Protein AF-A0A8I3AMR6-F1 (afdb_monomer_lite)

Sequence (155 aa):
MRPYPCSAGYAYTILVYTIIALLASTPATLSSPIETPPTVAGQHRRGLAYNAAELVRYFFTGGNTCASCGWAYNWDSRDNGLVEDGLEFVPMLWGPTEDHTRRWRANAEDMITKGSAHILSFNECDIASQCNTSIYGTDEYVRLVQSSACGPRLE

Secondary structure (DSSP, 8-state):
-PPP-------------------------------PPP--TT---EEEE-SSGGGGGGGTSTT---TTEEEEE-SSSS-SS---TT-EE--B---SSHHHHHHHHHHHHHHHHTT----B--S-TTSTTTT---TTTHHHHIIIIIHHHSPP---

Structure (mmCIF, N/CA/C/O backbone):
data_AF-A0A8I3AMR6-F1
#
_entry.id   AF-A0A8I3AMR6-F1
#
loop_
_atom_site.group_PDB
_atom_site.id
_atom_site.type_symbol
_atom_site.label_atom_id
_atom_site.label_alt_id
_atom_site.label_comp_id
_atom_site.label_asym_id
_atom_site.label_entity_id
_atom_site.label_seq_id
_atom_site.pdbx_PDB_ins_code
_atom_site.Cartn_x
_atom_site.Cartn_y
_atom_site.Cartn_z
_atom_site.occupancy
_atom_site.B_iso_or_equiv
_atom_site.auth_seq_id
_atom_site.auth_comp_id
_atom_site.auth_asym_id
_atom_site.auth_atom_id
_atom_site.pdbx_PDB_model_num
ATOM 1 N N . MET A 1 1 ? -20.909 -0.356 -4.009 1.00 36.12 1 MET A N 1
ATOM 2 C CA . MET A 1 1 ? -20.176 0.673 -4.778 1.00 36.12 1 MET A CA 1
ATOM 3 C C . MET A 1 1 ? -20.315 0.353 -6.251 1.00 36.12 1 MET A C 1
ATOM 5 O O . MET A 1 1 ? -20.114 -0.796 -6.617 1.00 36.12 1 MET A O 1
ATOM 9 N N . ARG A 1 2 ? -20.736 1.315 -7.079 1.00 31.34 2 ARG A N 1
ATOM 10 C CA . ARG A 1 2 ? -20.713 1.129 -8.534 1.00 31.34 2 ARG A CA 1
ATOM 11 C C . ARG A 1 2 ? -19.262 1.324 -8.986 1.00 31.34 2 ARG A C 1
ATOM 13 O O . ARG A 1 2 ? -18.693 2.342 -8.598 1.00 31.34 2 ARG A O 1
ATOM 20 N N . PRO A 1 3 ? -18.653 0.383 -9.723 1.00 40.12 3 PRO A N 1
ATOM 21 C CA . PRO A 1 3 ? -17.308 0.583 -10.245 1.00 40.12 3 PRO A CA 1
ATOM 22 C C . PRO A 1 3 ? -17.307 1.826 -11.138 1.00 40.12 3 PRO A C 1
ATOM 24 O O . PRO A 1 3 ? -18.205 1.999 -11.965 1.00 40.12 3 PRO A O 1
ATOM 27 N N . TYR A 1 4 ? -16.332 2.710 -10.936 1.00 37.56 4 TYR A N 1
ATOM 28 C CA . TYR A 1 4 ? -16.094 3.815 -11.855 1.00 37.56 4 TYR A CA 1
ATOM 29 C C . TYR A 1 4 ? -15.687 3.211 -13.204 1.00 37.56 4 TYR A C 1
ATOM 31 O O . TYR A 1 4 ? -14.702 2.470 -13.249 1.00 37.56 4 TYR A O 1
ATOM 39 N N . PRO A 1 5 ? -16.429 3.456 -14.298 1.00 41.53 5 PRO A N 1
ATOM 40 C CA . PRO A 1 5 ? -16.014 2.964 -15.597 1.00 41.53 5 PRO A CA 1
ATOM 41 C C . PRO A 1 5 ? -14.731 3.694 -15.992 1.00 41.53 5 PRO A C 1
ATOM 43 O O . PRO A 1 5 ? -14.726 4.908 -16.197 1.00 41.53 5 PRO A O 1
ATOM 46 N N . CYS A 1 6 ? -13.633 2.946 -16.089 1.00 50.97 6 CYS A N 1
ATOM 47 C CA . CYS A 1 6 ? -12.435 3.411 -16.768 1.00 50.97 6 CYS A CA 1
ATOM 48 C C . CYS A 1 6 ? -12.845 3.729 -18.213 1.00 50.97 6 CYS A C 1
ATOM 50 O O . CYS A 1 6 ? -13.345 2.853 -18.919 1.00 50.97 6 CYS A O 1
ATOM 52 N N . SER A 1 7 ? -12.727 5.000 -18.608 1.00 45.38 7 SER A N 1
ATOM 53 C CA . SER A 1 7 ? -13.156 5.491 -19.918 1.00 45.38 7 SER A CA 1
ATOM 54 C C . SER A 1 7 ? -12.501 4.644 -21.011 1.00 45.38 7 SER A C 1
ATOM 56 O O . SER A 1 7 ? -11.283 4.687 -21.193 1.00 45.38 7 SER A O 1
ATOM 58 N N . ALA A 1 8 ? -13.300 3.835 -21.711 1.00 46.12 8 ALA A N 1
ATOM 59 C CA . ALA A 1 8 ? -12.889 3.279 -22.988 1.00 46.12 8 ALA A CA 1
ATOM 60 C C . ALA A 1 8 ? -12.553 4.471 -23.889 1.00 46.12 8 ALA A C 1
ATOM 62 O O . ALA A 1 8 ? -13.314 5.439 -23.926 1.00 46.12 8 ALA A O 1
ATOM 63 N N . GLY A 1 9 ? -11.393 4.433 -24.551 1.00 37.84 9 GLY A N 1
ATOM 64 C CA . GLY A 1 9 ? -10.948 5.508 -25.433 1.00 37.84 9 GLY A CA 1
ATOM 65 C C . GLY A 1 9 ? -12.104 6.010 -26.297 1.00 37.84 9 GLY A C 1
ATOM 66 O O . GLY A 1 9 ? -12.795 5.219 -26.937 1.00 37.84 9 GLY A O 1
ATOM 67 N N . TYR A 1 10 ? -12.348 7.319 -26.253 1.00 38.59 10 TYR A N 1
ATOM 68 C CA . TYR A 1 10 ? -13.401 7.977 -27.016 1.00 38.59 10 TYR A CA 1
ATOM 69 C C . TYR A 1 10 ? -13.209 7.690 -28.514 1.00 38.59 10 TYR A C 1
ATOM 71 O O . TYR A 1 10 ? -12.426 8.356 -29.191 1.00 38.59 10 TYR A O 1
ATOM 79 N N . ALA A 1 11 ? -13.946 6.723 -29.054 1.00 39.53 11 ALA A N 1
ATOM 80 C CA . ALA A 1 11 ? -14.184 6.630 -30.485 1.00 39.53 11 ALA A CA 1
ATOM 81 C C . ALA A 1 11 ? -15.241 7.689 -30.839 1.00 39.53 11 ALA A C 1
ATOM 83 O O . ALA A 1 11 ? -16.446 7.448 -30.763 1.00 39.53 11 ALA A O 1
ATOM 84 N N . TYR A 1 12 ? -14.785 8.905 -31.155 1.00 38.56 12 TYR A N 1
ATOM 85 C CA . TYR A 1 12 ? -15.636 10.000 -31.621 1.00 38.56 12 TYR A CA 1
ATOM 86 C C . TYR A 1 12 ? -16.284 9.623 -32.958 1.00 38.56 12 TYR A C 1
ATOM 88 O O . TYR A 1 12 ? -15.704 9.818 -34.022 1.00 38.56 12 TYR A O 1
ATOM 96 N N . THR A 1 13 ? -17.510 9.106 -32.911 1.00 37.88 13 THR A N 1
ATOM 97 C CA . THR A 1 13 ? -18.373 9.013 -34.094 1.00 37.88 13 THR A CA 1
ATOM 98 C C . THR A 1 13 ? -19.323 10.206 -34.032 1.00 37.88 13 THR A C 1
ATOM 100 O O . THR A 1 13 ? -20.287 10.209 -33.270 1.00 37.88 13 THR A O 1
ATOM 103 N N . ILE A 1 14 ? -18.986 11.282 -34.747 1.00 38.91 14 ILE A N 1
ATOM 104 C CA . ILE A 1 14 ? -19.743 12.539 -34.741 1.00 38.91 14 ILE A CA 1
ATOM 105 C C . ILE A 1 14 ? -21.012 12.355 -35.587 1.00 38.91 14 ILE A C 1
ATOM 107 O O . ILE A 1 14 ? -20.967 12.424 -36.812 1.00 38.91 14 ILE A O 1
ATOM 111 N N . LEU A 1 15 ? -22.158 12.145 -34.936 1.00 41.06 15 LEU A N 1
ATOM 112 C CA . LEU A 1 15 ? -23.473 12.358 -35.544 1.00 41.06 15 LEU A CA 1
ATOM 113 C C . LEU A 1 15 ? -23.830 13.842 -35.394 1.00 41.06 15 LEU A C 1
ATOM 115 O O . LEU A 1 15 ? -24.176 14.311 -34.311 1.00 41.06 15 LEU A O 1
ATOM 119 N N . VAL A 1 16 ? -23.692 14.594 -36.487 1.00 38.28 16 VAL A N 1
ATOM 120 C CA . VAL A 1 16 ? -24.009 16.025 -36.547 1.00 38.28 16 VAL A CA 1
ATOM 121 C C . VAL A 1 16 ? -25.531 16.193 -36.614 1.00 38.28 16 VAL A C 1
ATOM 123 O O . VAL A 1 16 ? -26.127 16.014 -37.671 1.00 38.28 16 VAL A O 1
ATOM 126 N N . TYR A 1 17 ? -26.169 16.555 -35.500 1.00 41.12 17 TYR A N 1
ATOM 127 C CA . TYR A 1 17 ? -27.525 17.111 -35.509 1.00 41.12 17 TYR A CA 1
ATOM 128 C C . TYR A 1 17 ? -27.437 18.632 -35.380 1.00 41.12 17 TYR A C 1
ATOM 130 O O . TYR A 1 17 ? -27.033 19.165 -34.348 1.00 41.12 17 TYR A O 1
ATOM 138 N N . THR A 1 18 ? -27.805 19.346 -36.442 1.00 44.38 18 THR A N 1
ATOM 139 C CA . THR A 1 18 ? -27.924 20.808 -36.441 1.00 44.38 18 THR A CA 1
ATOM 140 C C . THR A 1 18 ? -29.197 21.227 -35.708 1.00 44.38 18 THR A C 1
ATOM 142 O O . THR A 1 18 ? -30.292 21.100 -36.253 1.00 44.38 18 THR A O 1
ATOM 145 N N . ILE A 1 19 ? -29.059 21.753 -34.490 1.00 49.19 19 ILE A N 1
ATOM 146 C CA . ILE A 1 19 ? -30.123 22.487 -33.793 1.00 49.19 19 ILE A CA 1
ATOM 147 C C . ILE A 1 19 ? -29.779 23.976 -33.874 1.00 49.19 19 ILE A C 1
ATOM 149 O O . ILE A 1 19 ? -28.801 24.431 -33.286 1.00 49.19 19 ILE A O 1
ATOM 153 N N . ILE A 1 20 ? -30.578 24.736 -34.624 1.00 51.72 20 ILE A N 1
ATOM 154 C CA . ILE A 1 20 ? -30.527 26.201 -34.625 1.00 51.72 20 ILE A CA 1
ATOM 155 C C . ILE A 1 20 ? -31.279 26.669 -33.376 1.00 51.72 20 ILE A C 1
ATOM 157 O O . ILE A 1 20 ? -32.503 26.576 -33.323 1.00 51.72 20 ILE A O 1
ATOM 161 N N . ALA A 1 21 ? -30.557 27.158 -32.367 1.00 53.09 21 ALA A N 1
ATOM 162 C CA . ALA A 1 21 ? -31.150 27.813 -31.205 1.00 53.09 21 ALA A CA 1
ATOM 163 C C . ALA A 1 21 ? -30.962 29.335 -31.318 1.00 53.09 21 ALA A C 1
ATOM 165 O O . ALA A 1 21 ? -29.837 29.832 -31.358 1.00 53.09 21 ALA A O 1
ATOM 166 N N . LEU A 1 22 ? -32.078 30.069 -31.388 1.00 45.59 22 LEU A N 1
ATOM 167 C CA . LEU A 1 22 ? -32.123 31.530 -31.289 1.00 45.59 22 LEU A CA 1
ATOM 168 C C . LEU A 1 22 ? -31.612 31.964 -29.903 1.00 45.59 22 LEU A C 1
ATOM 170 O O . LEU A 1 22 ? -32.165 31.561 -28.881 1.00 45.59 22 LEU A O 1
ATOM 174 N N . LEU A 1 23 ? -30.580 32.807 -29.866 1.00 46.47 23 LEU A N 1
ATOM 175 C CA . LEU A 1 23 ? -30.047 33.391 -28.635 1.00 46.47 23 LEU A CA 1
ATOM 176 C C . LEU A 1 23 ? -30.927 34.566 -28.181 1.00 46.47 23 LEU A C 1
ATOM 178 O O . LEU A 1 23 ? -30.861 35.652 -28.750 1.00 46.47 23 LEU A O 1
ATOM 182 N N . ALA A 1 24 ? -31.709 34.363 -27.121 1.00 55.16 24 ALA A N 1
ATOM 183 C CA . ALA A 1 24 ? -32.181 35.446 -26.263 1.00 55.16 24 ALA A CA 1
ATOM 184 C C . ALA A 1 24 ? -31.299 35.461 -25.005 1.00 55.16 24 ALA A C 1
ATOM 186 O O . ALA A 1 24 ? -31.358 34.550 -24.182 1.00 55.16 24 ALA A O 1
ATOM 187 N N . SER A 1 25 ? -30.426 36.463 -24.879 1.00 54.03 25 SER A N 1
ATOM 188 C CA . SER A 1 25 ? -29.506 36.595 -23.747 1.00 54.03 25 SER A CA 1
ATOM 189 C C . SER A 1 25 ? -30.193 37.290 -22.570 1.00 54.03 25 SER A C 1
ATOM 191 O O . SER A 1 25 ? -30.275 38.517 -22.527 1.00 54.03 25 SER A O 1
ATOM 193 N N . THR A 1 26 ? -30.661 36.516 -21.594 1.00 55.75 26 THR A N 1
ATOM 194 C CA . THR A 1 26 ? -30.982 37.025 -20.253 1.00 55.75 26 THR A CA 1
ATOM 195 C C . THR A 1 26 ? -29.802 36.750 -19.317 1.00 55.75 26 THR A C 1
ATOM 197 O O . THR A 1 26 ? -29.329 35.611 -19.291 1.00 55.75 26 THR A O 1
ATOM 200 N N . PRO A 1 27 ? -29.311 37.728 -18.534 1.00 48.03 27 PRO A N 1
ATOM 201 C CA . PRO A 1 27 ? -28.245 37.478 -17.571 1.00 48.03 27 PRO A CA 1
ATOM 202 C C . PRO A 1 27 ? -28.775 36.585 -16.441 1.00 48.03 27 PRO A C 1
ATOM 204 O O . PRO A 1 27 ? -29.573 37.017 -15.613 1.00 48.03 27 PRO A O 1
ATOM 207 N N . ALA A 1 28 ? -28.344 35.325 -16.414 1.00 58.03 28 ALA A N 1
ATOM 208 C CA . ALA A 1 28 ? -28.569 34.439 -15.282 1.00 58.03 28 ALA A CA 1
ATOM 209 C C . ALA A 1 28 ? -27.557 34.789 -14.183 1.00 58.03 28 ALA A C 1
ATOM 211 O O . ALA A 1 28 ? -26.353 34.590 -14.342 1.00 58.03 28 ALA A O 1
ATOM 212 N N . THR A 1 29 ? -28.029 35.322 -13.059 1.00 49.22 29 THR A N 1
ATOM 213 C CA . THR A 1 29 ? -27.216 35.438 -11.846 1.00 49.22 29 THR A CA 1
ATOM 214 C C . THR A 1 29 ? -27.005 34.042 -11.268 1.00 49.22 29 THR A C 1
ATOM 216 O O . THR A 1 29 ? -27.901 33.483 -10.636 1.00 49.22 29 THR A O 1
ATOM 219 N N . LEU A 1 30 ? -25.824 33.469 -11.506 1.00 53.44 30 LEU A N 1
ATOM 220 C CA . LEU A 1 30 ? -25.357 32.234 -10.877 1.00 53.44 30 LEU A CA 1
ATOM 221 C C . LEU A 1 30 ? -25.108 32.490 -9.385 1.00 53.44 30 LEU A C 1
ATOM 223 O O . LEU A 1 30 ? -24.000 32.823 -8.973 1.00 53.44 30 LEU A O 1
ATOM 227 N N . SER A 1 31 ? -26.145 32.352 -8.562 1.00 53.28 31 SER A N 1
ATOM 228 C CA . SER A 1 31 ? -25.954 32.100 -7.136 1.00 53.28 31 SER A CA 1
ATOM 229 C C . SER A 1 31 ? -25.826 30.592 -6.965 1.00 53.28 31 SER A C 1
ATOM 231 O O . SER A 1 31 ? -26.822 29.878 -6.867 1.00 53.28 31 SER A O 1
ATOM 233 N N . SER A 1 32 ? -24.591 30.091 -7.008 1.00 56.84 32 SER A N 1
ATOM 234 C CA . SER A 1 32 ? -24.316 28.734 -6.542 1.00 56.84 32 SER A CA 1
ATOM 235 C C . SER A 1 32 ? -24.593 28.691 -5.038 1.00 56.84 32 SER A C 1
ATOM 237 O O . SER A 1 32 ? -24.032 29.520 -4.312 1.00 56.84 32 SER A O 1
ATOM 239 N N . PRO A 1 33 ? -25.424 27.763 -4.534 1.00 57.28 33 PRO A N 1
ATOM 240 C CA . PRO A 1 33 ? -25.465 27.520 -3.104 1.00 57.28 33 PRO A CA 1
ATOM 241 C C . PRO A 1 33 ? -24.063 27.080 -2.672 1.00 57.28 33 PRO A C 1
ATOM 243 O O . PRO A 1 33 ? -23.460 26.202 -3.291 1.00 57.28 33 PRO A O 1
ATOM 246 N N . ILE A 1 34 ? -23.524 27.716 -1.632 1.00 52.16 34 ILE A N 1
ATOM 247 C CA . ILE A 1 34 ? -22.348 27.203 -0.931 1.00 52.16 34 ILE A CA 1
ATOM 248 C C . ILE A 1 34 ? -22.819 25.920 -0.252 1.00 52.16 34 ILE A C 1
ATOM 250 O O . ILE A 1 34 ? -23.397 25.948 0.835 1.00 52.16 34 ILE A O 1
ATOM 254 N N . GLU A 1 35 ? -22.645 24.795 -0.938 1.00 57.41 35 GLU A N 1
ATOM 255 C CA . GLU A 1 35 ? -22.797 23.491 -0.323 1.00 57.41 35 GLU A CA 1
ATOM 256 C C . GLU A 1 35 ? -21.707 23.406 0.741 1.00 57.41 35 GLU A C 1
ATOM 258 O O . GLU A 1 35 ? -20.509 23.452 0.455 1.00 57.41 35 GLU A O 1
ATOM 263 N N . THR A 1 36 ? -22.132 23.404 2.001 1.00 45.91 36 THR A N 1
ATOM 264 C CA . THR A 1 36 ? -21.215 23.143 3.104 1.00 45.91 36 THR A CA 1
ATOM 265 C C . THR A 1 36 ? -20.670 21.742 2.842 1.00 45.91 36 THR A C 1
ATOM 267 O O . THR A 1 36 ? -21.491 20.825 2.743 1.00 45.91 36 THR A O 1
ATOM 270 N N . PRO A 1 37 ? -19.348 21.549 2.652 1.00 54.09 37 PRO A N 1
ATOM 271 C CA . PRO A 1 37 ? -18.820 20.219 2.403 1.00 54.09 37 PRO A CA 1
ATOM 272 C C . PRO A 1 37 ? -19.326 19.313 3.524 1.00 54.09 37 PRO A C 1
ATOM 274 O O . PRO A 1 37 ? -19.287 19.739 4.684 1.00 54.09 37 PRO A O 1
ATOM 277 N N . PRO A 1 38 ? -19.845 18.111 3.213 1.00 48.09 38 PRO A N 1
ATOM 278 C CA . PRO A 1 38 ? -20.302 17.211 4.251 1.00 48.09 38 PRO A CA 1
ATOM 279 C C . PRO A 1 38 ? -19.153 17.050 5.238 1.00 48.09 38 PRO A C 1
ATOM 2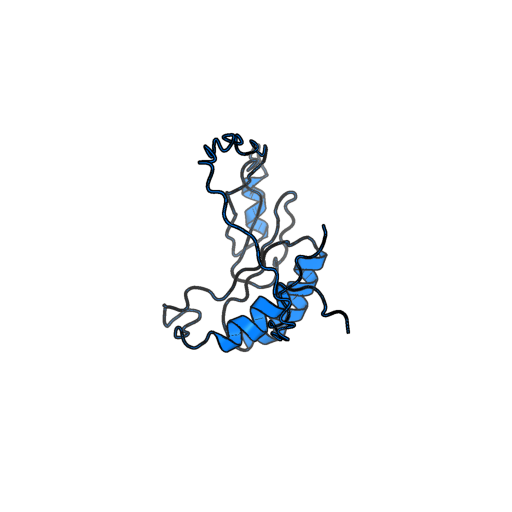81 O O . PRO A 1 38 ? -18.044 16.663 4.861 1.00 48.09 38 PRO A O 1
ATOM 284 N N . THR A 1 39 ? -19.397 17.396 6.499 1.00 43.03 39 THR A N 1
ATOM 285 C CA . THR A 1 39 ? -18.476 17.086 7.583 1.00 43.03 39 THR A CA 1
ATOM 286 C C . THR A 1 39 ? -18.481 15.568 7.710 1.00 43.03 39 THR A C 1
ATOM 288 O O . THR A 1 39 ? -19.288 14.994 8.436 1.00 43.03 39 THR A O 1
ATOM 291 N N . VAL A 1 40 ? -17.640 14.895 6.923 1.00 51.09 40 VAL A N 1
ATOM 292 C CA . VAL A 1 40 ? -17.438 13.452 7.019 1.00 51.09 40 VAL A CA 1
ATOM 293 C C . VAL A 1 40 ? -16.760 13.215 8.361 1.00 51.09 40 VAL A C 1
ATOM 295 O O . VAL A 1 40 ? -15.550 13.394 8.505 1.00 51.09 40 VAL A O 1
ATOM 298 N N . ALA A 1 41 ? -17.551 12.858 9.369 1.00 44.22 41 ALA A N 1
ATOM 299 C CA . ALA A 1 41 ? -17.027 12.219 10.561 1.00 44.22 41 ALA A CA 1
ATOM 300 C C . ALA A 1 41 ? -16.183 11.010 10.109 1.00 44.22 41 ALA A C 1
ATOM 302 O O . ALA A 1 41 ? -16.683 10.162 9.374 1.00 44.22 41 ALA A O 1
ATOM 303 N N . GLY A 1 42 ? -14.902 10.957 10.495 1.00 53.31 42 GLY A N 1
ATOM 304 C CA . GLY A 1 42 ? -14.041 9.790 10.240 1.00 53.31 42 GLY A CA 1
ATOM 305 C C . GLY A 1 42 ? -13.068 9.870 9.055 1.00 53.31 42 GLY A C 1
ATOM 306 O O . GLY A 1 42 ? -12.701 8.832 8.517 1.00 53.31 42 GLY A O 1
ATOM 307 N N . GLN A 1 43 ? -12.594 11.051 8.632 1.00 64.19 43 GLN A N 1
ATOM 308 C CA . GLN A 1 43 ? -11.460 11.110 7.693 1.00 64.19 43 GLN A CA 1
ATOM 309 C C . GLN A 1 43 ? -10.151 10.718 8.394 1.00 64.19 43 GLN A C 1
ATOM 311 O O . GLN A 1 43 ? -9.394 11.571 8.864 1.00 64.19 43 GLN A O 1
ATOM 316 N N . HIS A 1 44 ? -9.877 9.419 8.472 1.00 77.94 44 HIS A N 1
ATOM 317 C CA . HIS A 1 44 ? -8.614 8.894 8.975 1.00 77.94 44 HIS A CA 1
ATOM 318 C C . HIS A 1 44 ? -7.486 9.166 7.970 1.00 77.94 44 HIS A C 1
ATOM 320 O O . HIS A 1 44 ? -7.103 8.318 7.171 1.00 77.94 44 HIS A O 1
ATOM 326 N N . ARG A 1 45 ? -6.960 10.395 7.977 1.00 89.00 45 ARG A N 1
ATOM 327 C CA . ARG A 1 45 ? -5.868 10.800 7.076 1.00 89.00 45 ARG A CA 1
ATOM 328 C C . ARG A 1 45 ? -4.507 10.274 7.528 1.00 89.00 45 ARG A C 1
ATOM 330 O O . ARG A 1 45 ? -3.579 10.237 6.726 1.00 89.00 45 ARG A O 1
ATOM 337 N N . ARG A 1 46 ? -4.363 9.897 8.802 1.00 94.44 46 ARG A N 1
ATOM 338 C CA . ARG A 1 46 ? -3.103 9.366 9.325 1.00 94.44 46 ARG A CA 1
ATOM 339 C C . ARG A 1 46 ? -2.948 7.913 8.876 1.00 94.44 46 ARG A C 1
ATOM 341 O O . ARG A 1 46 ? -3.858 7.111 9.070 1.00 94.44 46 ARG A O 1
ATOM 348 N N . GLY A 1 47 ? -1.797 7.607 8.289 1.00 96.00 47 GLY A N 1
ATOM 349 C CA . GLY A 1 47 ? -1.406 6.255 7.910 1.00 96.00 47 GLY A CA 1
ATOM 350 C C . GLY A 1 47 ? -0.254 5.742 8.765 1.00 96.00 47 GLY A C 1
ATOM 351 O O . GLY A 1 47 ? 0.484 6.538 9.353 1.00 96.00 47 GLY A O 1
ATOM 352 N N . LEU A 1 48 ? -0.092 4.423 8.821 1.00 97.50 48 LEU A N 1
ATOM 353 C CA . LEU A 1 48 ? 1.040 3.761 9.464 1.00 97.50 48 LEU A CA 1
ATOM 354 C C . LEU A 1 48 ? 1.956 3.155 8.397 1.00 97.50 48 LEU A C 1
ATOM 356 O O . LEU A 1 48 ? 1.580 2.216 7.701 1.00 97.50 48 LEU A O 1
ATOM 360 N N . ALA A 1 49 ? 3.158 3.712 8.268 1.00 98.38 49 ALA A N 1
ATOM 361 C CA . ALA A 1 49 ? 4.223 3.134 7.457 1.00 98.38 49 ALA A CA 1
ATOM 362 C C . ALA A 1 49 ? 4.999 2.122 8.307 1.00 98.38 49 ALA A C 1
ATOM 364 O O . ALA A 1 49 ? 5.419 2.467 9.415 1.00 98.38 49 ALA A O 1
ATOM 365 N N . TYR A 1 50 ? 5.208 0.900 7.824 1.00 98.56 50 TYR A N 1
ATOM 366 C CA . TYR A 1 50 ? 5.900 -0.134 8.599 1.00 98.56 50 TYR A CA 1
ATOM 367 C C . TYR A 1 50 ? 6.802 -1.016 7.737 1.00 98.56 50 TYR A C 1
ATOM 369 O O . TYR A 1 50 ? 6.626 -1.118 6.535 1.00 98.56 50 TYR A O 1
ATOM 377 N N . ASN A 1 51 ? 7.768 -1.677 8.376 1.00 98.25 51 ASN A N 1
ATOM 378 C CA . ASN A 1 51 ? 8.515 -2.793 7.778 1.00 98.25 51 ASN A CA 1
ATOM 379 C C . ASN A 1 51 ? 8.140 -4.125 8.444 1.00 98.25 51 ASN A C 1
ATOM 381 O O . ASN A 1 51 ? 8.045 -5.154 7.786 1.00 98.25 51 ASN A O 1
ATOM 385 N N . ALA A 1 52 ? 7.895 -4.082 9.754 1.00 98.00 52 ALA A N 1
ATOM 386 C CA . ALA A 1 52 ? 7.539 -5.216 10.592 1.00 98.00 52 ALA A CA 1
ATOM 387 C C . ALA A 1 52 ? 6.096 -5.031 11.085 1.00 98.00 52 ALA A C 1
ATOM 389 O O . ALA A 1 52 ? 5.825 -4.126 11.883 1.00 98.00 52 ALA A O 1
ATOM 390 N N . ALA A 1 53 ? 5.168 -5.826 10.547 1.00 97.62 53 ALA A N 1
ATOM 391 C CA . ALA A 1 53 ? 3.732 -5.684 10.798 1.00 97.62 53 ALA A CA 1
ATOM 392 C C . ALA A 1 53 ? 3.402 -5.802 12.289 1.00 97.62 53 ALA A C 1
ATOM 394 O O . ALA A 1 53 ? 2.578 -5.073 12.827 1.00 97.62 53 ALA A O 1
ATOM 395 N N . GLU A 1 54 ? 4.139 -6.646 12.999 1.00 96.69 54 GLU A N 1
ATOM 396 C CA . GLU A 1 54 ? 3.938 -6.919 14.407 1.00 96.69 54 GLU A CA 1
ATOM 397 C C . GLU A 1 54 ? 4.234 -5.726 15.328 1.00 96.69 54 GLU A C 1
ATOM 399 O O . GLU A 1 54 ? 3.863 -5.755 16.500 1.00 96.69 54 GLU A O 1
ATOM 404 N N . LEU A 1 55 ? 4.900 -4.682 14.826 1.00 96.56 55 LEU A N 1
ATOM 405 C CA . LEU A 1 55 ? 5.130 -3.445 15.570 1.00 96.56 55 LEU A CA 1
ATOM 406 C C . LEU A 1 55 ? 3.940 -2.480 15.480 1.00 96.56 55 LEU A C 1
ATOM 408 O O . LEU A 1 55 ? 3.831 -1.577 16.312 1.00 96.56 55 LEU A O 1
ATOM 412 N N . VAL A 1 56 ? 3.022 -2.680 14.526 1.00 97.00 56 VAL A N 1
ATOM 413 C CA . VAL A 1 56 ? 1.822 -1.846 14.367 1.00 97.00 56 VAL A CA 1
ATOM 414 C C . VAL A 1 56 ? 0.920 -1.941 15.602 1.00 97.00 56 VAL A C 1
ATOM 416 O O . VAL A 1 56 ? 0.377 -0.927 16.047 1.00 97.00 56 VAL A O 1
ATOM 419 N N . ARG A 1 57 ? 0.869 -3.104 16.265 1.00 95.06 57 ARG A N 1
ATOM 420 C CA . ARG A 1 57 ? 0.111 -3.319 17.509 1.00 95.06 57 ARG A CA 1
ATOM 421 C C . ARG A 1 57 ? 0.376 -2.286 18.605 1.00 95.06 57 ARG A C 1
ATOM 423 O O . ARG A 1 57 ? -0.494 -2.034 19.440 1.00 95.06 57 ARG A O 1
ATOM 430 N N . TYR A 1 58 ? 1.571 -1.691 18.660 1.00 94.44 58 TYR A N 1
ATOM 431 C CA . TYR A 1 58 ? 1.922 -0.738 19.720 1.00 94.44 58 TYR A CA 1
ATOM 432 C C . TYR A 1 58 ? 1.131 0.576 19.625 1.00 94.44 58 TYR A C 1
ATOM 434 O O . TYR A 1 58 ? 1.002 1.282 20.623 1.00 94.44 58 TYR A O 1
ATOM 442 N N . PHE A 1 59 ? 0.510 0.858 18.475 1.00 94.25 59 PHE A N 1
ATOM 443 C CA . PHE A 1 59 ? -0.425 1.973 18.301 1.00 94.25 59 PHE A CA 1
ATOM 444 C C . PHE A 1 59 ? -1.852 1.669 18.808 1.00 94.25 59 PHE A C 1
ATOM 446 O O . PHE A 1 59 ? -2.677 2.584 18.879 1.00 94.25 59 PHE A O 1
ATOM 453 N N . PHE A 1 60 ? -2.139 0.415 19.182 1.00 91.25 60 PHE A N 1
ATOM 454 C CA . PHE A 1 60 ? -3.475 -0.083 19.553 1.00 91.25 60 PHE A CA 1
ATOM 455 C C . PHE A 1 60 ? -3.515 -0.836 20.895 1.00 91.25 60 PHE A C 1
ATOM 457 O O . PHE A 1 60 ? -4.556 -1.352 21.297 1.00 91.25 60 PHE A O 1
ATOM 464 N N . THR A 1 61 ? -2.389 -0.925 21.603 1.00 87.94 61 THR A N 1
ATOM 465 C CA . THR A 1 61 ? -2.266 -1.661 22.871 1.00 87.94 61 THR A CA 1
ATOM 466 C C . THR A 1 61 ? -1.853 -0.741 24.019 1.00 87.94 61 THR A C 1
ATOM 468 O O . THR A 1 61 ? -1.385 0.379 23.813 1.00 87.94 61 THR A O 1
ATOM 471 N N . GLY A 1 62 ? -2.047 -1.196 25.262 1.00 80.44 62 GLY A N 1
ATOM 472 C CA . GLY A 1 62 ? -1.594 -0.467 26.455 1.00 80.44 62 GLY A CA 1
ATOM 473 C C . GLY A 1 62 ? -2.343 0.842 26.732 1.00 80.44 62 GLY A C 1
ATOM 474 O O . GLY A 1 62 ? -1.762 1.766 27.290 1.00 80.44 62 GLY A O 1
ATOM 475 N N . GLY A 1 63 ? -3.612 0.940 26.321 1.00 81.88 63 GLY A N 1
ATOM 476 C CA . GLY A 1 63 ? -4.409 2.170 26.424 1.00 81.88 63 GLY A CA 1
ATOM 477 C C . GLY A 1 63 ? -4.250 3.114 25.230 1.00 81.88 63 GLY A C 1
ATOM 478 O O . GLY A 1 63 ? -4.952 4.120 25.156 1.00 81.88 63 GLY A O 1
ATOM 479 N N . ASN A 1 64 ? -3.382 2.778 24.272 1.00 80.50 64 ASN A N 1
ATOM 480 C CA . ASN A 1 64 ? -3.307 3.477 23.000 1.00 80.50 64 ASN A CA 1
ATOM 481 C C . ASN A 1 64 ? -4.368 2.938 22.044 1.00 80.50 64 ASN A C 1
ATOM 483 O O . ASN A 1 64 ? -4.599 1.738 21.938 1.00 80.50 64 ASN A O 1
ATOM 487 N N . THR A 1 65 ? -5.001 3.835 21.311 1.00 86.31 65 THR A N 1
ATOM 488 C CA . THR A 1 65 ? -5.759 3.507 20.109 1.00 86.31 65 THR A CA 1
ATOM 489 C C . THR A 1 65 ? -5.549 4.669 19.173 1.00 86.31 65 THR A C 1
ATOM 491 O O . THR A 1 65 ? -5.951 5.795 19.480 1.00 86.31 65 THR A O 1
ATOM 494 N N . CYS A 1 66 ? -4.890 4.428 18.042 1.00 87.75 66 CYS A N 1
ATOM 495 C CA . CYS A 1 66 ? -4.763 5.457 17.027 1.00 87.75 66 CYS A CA 1
ATOM 496 C C . CYS A 1 66 ? -6.106 5.657 16.310 1.00 87.75 66 CYS A C 1
ATOM 498 O O . CYS A 1 66 ? -6.275 5.260 15.166 1.00 87.75 66 CYS A O 1
ATOM 500 N N . ALA A 1 67 ? -7.055 6.325 16.967 1.00 85.88 67 ALA A N 1
ATOM 501 C CA . ALA A 1 67 ? -8.390 6.590 16.426 1.00 85.88 67 ALA A CA 1
ATOM 502 C C . ALA A 1 67 ? -8.378 7.466 15.159 1.00 85.88 67 ALA A C 1
ATOM 504 O O . ALA A 1 67 ? -9.382 7.576 14.470 1.00 85.88 67 ALA A O 1
ATOM 505 N N . SER A 1 68 ? -7.258 8.132 14.859 1.00 88.88 68 SER A N 1
ATOM 506 C CA . SER A 1 68 ? -7.074 8.895 13.617 1.00 88.88 68 SER A CA 1
ATOM 507 C C . SER A 1 68 ? -6.328 8.121 12.528 1.00 88.88 68 SER A C 1
ATOM 509 O O . SER A 1 68 ? -6.200 8.648 11.420 1.00 88.88 68 SER A O 1
ATOM 511 N N . CYS A 1 69 ? -5.792 6.936 12.845 1.00 92.81 69 CYS A N 1
ATOM 512 C CA . CYS A 1 69 ? -5.162 6.048 11.877 1.00 92.81 69 CYS A CA 1
ATOM 513 C C . CYS A 1 69 ? -6.241 5.216 11.188 1.00 92.81 69 CYS A C 1
ATOM 515 O O . CYS A 1 69 ? -7.098 4.654 11.861 1.00 92.81 69 CYS A O 1
ATOM 517 N N . GLY A 1 70 ? -6.201 5.135 9.862 1.00 93.50 70 GLY A N 1
ATOM 518 C CA . GLY A 1 70 ? -7.193 4.356 9.107 1.00 93.50 70 GLY A CA 1
ATOM 519 C C . GLY A 1 70 ? -6.626 3.583 7.938 1.00 93.50 70 GLY A C 1
ATOM 520 O O . GLY A 1 70 ? -7.371 2.891 7.257 1.00 93.50 70 GLY A O 1
ATOM 521 N N . TRP A 1 71 ? -5.323 3.691 7.700 1.00 97.25 71 TRP A N 1
ATOM 522 C CA . TRP A 1 71 ? -4.658 2.960 6.638 1.00 97.25 71 TRP A CA 1
ATOM 523 C C . TRP A 1 71 ? -3.201 2.672 6.998 1.00 97.25 71 TRP A C 1
ATOM 525 O O . TRP A 1 71 ? -2.627 3.304 7.892 1.00 97.25 71 TRP A O 1
ATOM 535 N N . ALA A 1 72 ? -2.600 1.707 6.315 1.00 98.12 72 ALA A N 1
ATOM 536 C CA . ALA A 1 72 ? -1.210 1.325 6.493 1.00 98.12 72 ALA A CA 1
ATOM 537 C C . ALA A 1 72 ? -0.579 0.889 5.167 1.00 98.12 72 ALA A C 1
ATOM 539 O O . ALA A 1 72 ? -1.271 0.447 4.255 1.00 98.12 72 ALA A O 1
ATOM 540 N N . TYR A 1 73 ? 0.741 1.014 5.06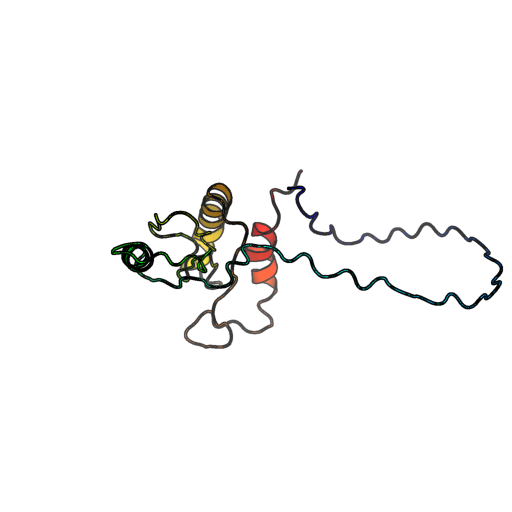4 1.00 98.62 73 TYR A N 1
ATOM 541 C CA . TYR A 1 73 ? 1.520 0.548 3.916 1.00 98.62 73 TYR A CA 1
ATOM 542 C C . TYR A 1 73 ? 2.939 0.172 4.362 1.00 98.62 73 TYR A C 1
ATOM 544 O O . TYR A 1 73 ? 3.403 0.611 5.417 1.00 98.62 73 TYR A O 1
ATOM 552 N N . ASN A 1 74 ? 3.635 -0.632 3.561 1.00 98.69 74 ASN A N 1
ATOM 553 C CA . ASN A 1 74 ? 4.954 -1.164 3.917 1.00 98.69 74 ASN A CA 1
ATOM 554 C C . ASN A 1 74 ? 5.941 -1.241 2.747 1.00 98.69 74 ASN A C 1
ATOM 556 O O . ASN A 1 74 ? 6.844 -2.074 2.760 1.00 98.69 74 ASN A O 1
ATOM 560 N N . TRP A 1 75 ? 5.751 -0.402 1.723 1.00 98.38 75 TRP A N 1
ATOM 561 C CA . TRP A 1 75 ? 6.535 -0.430 0.478 1.00 98.38 75 TRP A CA 1
ATOM 562 C C . TRP A 1 75 ? 6.460 -1.757 -0.298 1.00 98.38 75 TRP A C 1
ATOM 564 O O . TRP A 1 75 ? 7.224 -1.970 -1.237 1.00 98.38 75 TRP A O 1
ATOM 574 N N . ASP A 1 76 ? 5.516 -2.631 0.051 1.00 97.94 76 ASP A N 1
ATOM 575 C CA . ASP A 1 76 ? 5.283 -3.910 -0.597 1.00 97.94 76 ASP A CA 1
ATOM 576 C C . ASP A 1 76 ? 3.840 -3.996 -1.134 1.00 97.94 76 ASP A C 1
ATOM 578 O O . ASP A 1 76 ? 2.917 -3.286 -0.740 1.00 97.94 76 ASP A O 1
ATOM 582 N N . SER A 1 77 ? 3.651 -4.909 -2.072 1.00 97.75 77 SER A N 1
ATOM 583 C CA . SER A 1 77 ? 2.373 -5.388 -2.584 1.00 97.75 77 SER A CA 1
ATOM 584 C C . SER A 1 77 ? 1.576 -6.263 -1.597 1.00 97.75 77 SER A C 1
ATOM 586 O O . SER A 1 77 ? 0.403 -6.521 -1.857 1.00 97.75 77 SER A O 1
ATOM 588 N N . ARG A 1 78 ? 2.182 -6.752 -0.499 1.00 97.50 78 ARG A N 1
ATOM 589 C CA . ARG A 1 78 ? 1.515 -7.540 0.561 1.00 97.50 78 ARG A CA 1
ATOM 590 C C . ARG A 1 78 ? 1.641 -6.907 1.938 1.00 97.50 78 ARG A C 1
ATOM 592 O O . ARG A 1 78 ? 2.674 -6.341 2.269 1.00 97.50 78 ARG A O 1
ATOM 599 N N . ASP A 1 79 ? 0.629 -7.141 2.767 1.00 97.69 79 ASP A N 1
ATOM 600 C CA . ASP A 1 79 ? 0.552 -6.698 4.164 1.00 97.69 79 ASP A CA 1
ATOM 601 C C . ASP A 1 79 ? 1.640 -7.283 5.088 1.00 97.69 79 ASP A C 1
ATOM 603 O O . ASP A 1 79 ? 1.948 -6.703 6.129 1.00 97.69 79 ASP A O 1
ATOM 607 N N . ASN A 1 80 ? 2.248 -8.409 4.711 1.00 96.94 80 ASN A N 1
ATOM 608 C CA . ASN A 1 80 ? 3.250 -9.132 5.492 1.00 96.94 80 ASN A CA 1
ATOM 609 C C . ASN A 1 80 ? 2.801 -9.421 6.940 1.00 96.94 80 ASN A C 1
ATOM 611 O O . ASN A 1 80 ? 3.615 -9.401 7.861 1.00 96.94 80 ASN A O 1
ATOM 615 N N . GLY A 1 81 ? 1.510 -9.724 7.131 1.00 96.88 81 GLY A N 1
ATOM 616 C CA . GLY A 1 81 ? 0.961 -10.136 8.428 1.00 96.88 81 GLY A CA 1
ATOM 617 C C . GLY A 1 81 ? 0.416 -9.003 9.299 1.00 96.88 81 GLY A C 1
ATOM 618 O O . GLY A 1 81 ? 0.421 -9.136 10.521 1.00 96.88 81 GLY A O 1
ATOM 619 N N . LEU A 1 82 ? -0.046 -7.904 8.696 1.00 97.44 82 LEU A N 1
ATOM 620 C CA . LEU A 1 82 ? -0.835 -6.883 9.394 1.00 97.44 82 LEU A CA 1
ATOM 621 C C . LEU A 1 82 ? -2.143 -7.502 9.909 1.00 97.44 82 LEU A C 1
ATOM 623 O O . LEU A 1 82 ? -2.862 -8.141 9.142 1.00 97.44 82 LEU A O 1
ATOM 627 N N . VAL A 1 83 ? -2.441 -7.325 11.197 1.00 95.19 83 VAL A N 1
ATOM 628 C CA . VAL A 1 83 ? -3.617 -7.939 11.849 1.00 95.19 83 VAL A CA 1
ATOM 629 C C . VAL A 1 83 ? -4.500 -6.927 12.571 1.00 95.19 83 VAL A C 1
ATOM 631 O O . VAL A 1 83 ? -5.555 -7.286 13.083 1.00 95.19 83 VAL A O 1
ATOM 634 N N . GLU A 1 84 ? -4.061 -5.675 12.665 1.00 93.69 84 GLU A N 1
ATOM 635 C CA . GLU A 1 84 ? -4.752 -4.625 13.393 1.00 93.69 84 GLU A CA 1
ATOM 636 C C . GLU A 1 84 ? -6.002 -4.160 12.638 1.00 93.69 84 GLU A C 1
ATOM 638 O O . GLU A 1 84 ? -5.934 -3.666 11.511 1.00 93.69 84 GLU A O 1
ATOM 643 N N . ASP A 1 85 ? -7.150 -4.292 13.302 1.00 89.19 85 ASP A N 1
ATOM 644 C CA . ASP A 1 85 ? -8.445 -3.898 12.761 1.00 89.19 85 ASP A CA 1
ATOM 645 C C . ASP A 1 85 ? -8.558 -2.383 12.536 1.00 89.19 85 ASP A C 1
ATOM 647 O O . ASP A 1 85 ? -7.934 -1.560 13.210 1.00 89.19 85 ASP A O 1
ATOM 651 N N . GLY A 1 86 ? -9.435 -2.000 11.606 1.00 88.94 86 GLY A N 1
ATOM 652 C CA . GLY A 1 86 ? -9.727 -0.594 11.305 1.00 88.94 86 GLY A CA 1
ATOM 653 C C . GLY A 1 86 ? -8.677 0.098 10.432 1.00 88.94 86 GLY A C 1
ATOM 654 O O . GLY A 1 86 ? -8.815 1.292 10.160 1.00 88.94 86 GLY A O 1
ATOM 655 N N . LEU A 1 87 ? -7.664 -0.640 9.971 1.00 94.56 87 LEU A N 1
ATOM 656 C CA . LEU A 1 87 ? -6.694 -0.185 8.985 1.00 94.56 87 LEU A CA 1
ATOM 657 C C . LEU A 1 87 ? -6.983 -0.800 7.615 1.00 94.56 87 LEU A C 1
ATOM 659 O O . LEU A 1 87 ? -7.052 -2.016 7.462 1.00 94.56 87 LEU A O 1
ATOM 663 N N . GLU A 1 88 ? -7.079 0.045 6.597 1.00 96.12 88 GLU A N 1
ATOM 664 C CA . GLU A 1 88 ? -6.937 -0.383 5.210 1.00 96.12 88 GLU A CA 1
ATOM 665 C C . GLU A 1 88 ? -5.452 -0.610 4.893 1.00 96.12 88 GLU A C 1
ATOM 667 O O . GLU A 1 88 ? -4.648 0.320 4.986 1.00 96.12 88 GLU A O 1
ATOM 672 N N . PHE A 1 89 ? -5.063 -1.814 4.474 1.00 98.12 89 PHE A N 1
ATOM 673 C CA . PHE A 1 89 ? -3.742 -1.989 3.873 1.00 98.12 89 PHE A CA 1
ATOM 674 C C . PHE A 1 89 ? -3.738 -1.439 2.443 1.00 98.12 89 PHE A C 1
ATOM 676 O O . PHE A 1 89 ? -4.624 -1.762 1.656 1.00 98.12 89 PHE A O 1
ATOM 683 N N . VAL A 1 90 ? -2.734 -0.641 2.087 1.00 98.19 90 VAL A N 1
ATOM 684 C CA . VAL A 1 90 ? -2.589 -0.042 0.756 1.00 98.19 90 VAL A CA 1
ATOM 685 C C . VAL A 1 90 ? -1.384 -0.677 0.048 1.00 98.19 90 VAL A C 1
ATOM 687 O O . VAL A 1 90 ? -0.247 -0.287 0.333 1.00 98.19 90 VAL A O 1
ATOM 690 N N . PRO A 1 91 ? -1.587 -1.652 -0.863 1.00 98.06 91 PRO A N 1
ATOM 691 C CA . PRO A 1 91 ? -0.492 -2.306 -1.571 1.00 98.06 91 PRO A CA 1
ATOM 692 C C . PRO A 1 91 ? 0.244 -1.329 -2.487 1.00 98.06 91 PRO A C 1
ATOM 694 O O . PRO A 1 91 ? -0.366 -0.510 -3.178 1.00 98.06 91 PRO A O 1
ATOM 697 N N . MET A 1 92 ? 1.566 -1.465 -2.539 1.00 98.06 92 MET A N 1
ATOM 698 C CA . MET A 1 92 ? 2.439 -0.669 -3.391 1.00 98.06 92 MET A CA 1
ATOM 699 C C . MET A 1 92 ? 3.127 -1.540 -4.439 1.00 98.06 92 MET A C 1
ATOM 701 O O . MET A 1 92 ? 3.746 -2.557 -4.118 1.00 98.06 92 MET A O 1
ATOM 705 N N . LEU A 1 93 ? 3.089 -1.106 -5.697 1.00 96.25 93 LEU A N 1
ATOM 706 C CA . LEU A 1 93 ? 4.033 -1.588 -6.695 1.00 96.25 93 LEU A CA 1
ATOM 707 C C . LEU A 1 93 ? 5.289 -0.727 -6.599 1.00 96.25 93 LEU A C 1
ATOM 709 O O . LEU A 1 93 ? 5.304 0.366 -7.146 1.00 96.25 93 LEU A O 1
ATOM 713 N N . TRP A 1 94 ? 6.316 -1.186 -5.883 1.00 96.06 94 TRP A N 1
ATOM 714 C CA . TRP A 1 94 ? 7.472 -0.345 -5.540 1.00 96.06 94 TRP A CA 1
ATOM 715 C C . TRP A 1 94 ? 8.298 0.113 -6.747 1.00 96.06 94 TRP A C 1
ATOM 717 O O . TRP A 1 94 ? 8.785 1.239 -6.778 1.00 96.06 94 TRP A O 1
ATOM 727 N N . GLY A 1 95 ? 8.436 -0.731 -7.765 1.00 93.00 95 GLY A N 1
ATOM 728 C CA . GLY A 1 95 ? 9.223 -0.408 -8.947 1.00 93.00 95 GLY A CA 1
ATOM 729 C C . GLY A 1 95 ? 8.952 -1.353 -10.115 1.00 93.00 95 GLY A C 1
ATOM 730 O O . GLY A 1 95 ? 8.201 -2.320 -9.966 1.00 93.00 95 GLY A O 1
ATOM 731 N N . PRO A 1 96 ? 9.570 -1.077 -11.272 1.00 90.25 96 PRO A N 1
ATOM 732 C CA . PRO A 1 96 ? 9.371 -1.835 -12.510 1.00 90.25 96 PRO A CA 1
ATOM 733 C C . PRO A 1 96 ? 10.157 -3.157 -12.579 1.00 90.25 96 PRO A C 1
ATOM 735 O O . PRO A 1 96 ? 9.991 -3.961 -13.496 1.00 90.25 96 PRO A O 1
ATOM 738 N N . THR A 1 97 ? 11.048 -3.414 -11.621 1.00 90.62 97 THR A N 1
ATOM 739 C CA . THR A 1 97 ? 11.888 -4.617 -11.633 1.00 90.62 97 THR A CA 1
ATOM 740 C C . THR A 1 97 ? 11.068 -5.889 -11.394 1.00 90.62 97 THR A C 1
ATOM 742 O O . THR A 1 97 ? 10.002 -5.874 -10.771 1.00 90.62 97 THR A O 1
ATOM 745 N N . GLU A 1 98 ? 11.569 -7.024 -11.888 1.00 91.88 98 GLU A N 1
ATOM 746 C CA . GLU A 1 98 ? 10.874 -8.318 -11.812 1.00 91.88 98 GLU A CA 1
ATOM 747 C C . GLU A 1 98 ? 10.518 -8.726 -10.371 1.00 91.88 98 GLU A C 1
ATOM 749 O O . GLU A 1 98 ? 9.430 -9.258 -10.133 1.00 91.88 98 GLU A O 1
ATOM 754 N N . ASP A 1 99 ? 11.380 -8.399 -9.404 1.00 91.88 99 ASP A N 1
ATOM 755 C CA . ASP A 1 99 ? 11.177 -8.683 -7.977 1.00 91.88 99 ASP A CA 1
ATOM 756 C C . ASP A 1 99 ? 9.884 -8.063 -7.415 1.00 91.88 99 ASP A C 1
ATOM 758 O O . ASP A 1 99 ? 9.296 -8.574 -6.453 1.00 91.88 99 ASP A O 1
ATOM 762 N N . HIS A 1 100 ? 9.394 -6.988 -8.036 1.00 94.19 100 HIS A N 1
ATOM 763 C CA . HIS A 1 100 ? 8.123 -6.357 -7.694 1.00 94.19 100 HIS A CA 1
ATOM 764 C C . HIS A 1 100 ? 7.006 -6.773 -8.658 1.00 94.19 100 HIS A C 1
ATOM 766 O O . HIS A 1 100 ? 5.913 -7.145 -8.221 1.00 94.19 100 HIS A O 1
ATOM 772 N N . THR A 1 101 ? 7.269 -6.767 -9.966 1.00 93.06 101 THR A N 1
ATOM 773 C CA . THR A 1 101 ? 6.222 -6.935 -10.986 1.00 93.06 101 THR A CA 1
ATOM 774 C C . THR A 1 101 ? 5.722 -8.373 -11.115 1.00 93.06 101 THR A C 1
ATOM 776 O O . THR A 1 101 ? 4.524 -8.579 -11.323 1.00 93.06 101 THR A O 1
ATOM 779 N N . ARG A 1 102 ? 6.576 -9.388 -10.907 1.00 95.19 102 ARG A N 1
ATOM 780 C CA . ARG A 1 102 ? 6.195 -10.810 -11.024 1.00 95.19 102 ARG A CA 1
ATOM 781 C C . ARG A 1 102 ? 5.076 -11.206 -10.058 1.00 95.19 102 ARG A C 1
ATOM 783 O O . ARG A 1 102 ? 4.239 -12.046 -10.383 1.00 95.19 102 ARG A O 1
ATOM 790 N N . ARG A 1 103 ? 5.073 -10.617 -8.862 1.00 95.12 103 ARG A N 1
ATOM 791 C CA . ARG A 1 103 ? 4.123 -10.920 -7.778 1.00 95.12 103 ARG A CA 1
ATOM 792 C C . ARG A 1 103 ? 2.989 -9.903 -7.652 1.00 95.12 103 ARG A C 1
ATOM 794 O O . ARG A 1 103 ? 2.013 -10.178 -6.960 1.00 95.12 103 ARG A O 1
ATOM 801 N N . TRP A 1 104 ? 3.097 -8.771 -8.348 1.00 95.00 104 TRP A N 1
ATOM 802 C CA . TRP A 1 104 ? 2.181 -7.639 -8.238 1.00 95.00 104 TRP A CA 1
ATOM 803 C C . TRP A 1 104 ? 0.720 -8.034 -8.405 1.00 95.00 104 TRP A C 1
ATOM 805 O O . TRP A 1 104 ? -0.065 -7.849 -7.483 1.00 95.00 104 TRP A O 1
ATOM 815 N N . ARG A 1 105 ? 0.365 -8.626 -9.551 1.00 92.31 105 ARG A N 1
ATOM 816 C CA . ARG A 1 105 ? -1.035 -8.895 -9.893 1.00 92.31 105 ARG A CA 1
ATOM 817 C C . ARG A 1 105 ? -1.730 -9.756 -8.837 1.00 92.31 105 ARG A C 1
ATOM 819 O O . ARG A 1 105 ? -2.768 -9.367 -8.321 1.00 92.31 105 ARG A O 1
ATOM 826 N N . ALA A 1 106 ? -1.130 -10.893 -8.490 1.00 95.19 106 ALA A N 1
ATOM 827 C CA . ALA A 1 106 ? -1.704 -11.815 -7.514 1.00 95.19 106 ALA A CA 1
ATOM 828 C C . ALA A 1 106 ? -1.795 -11.194 -6.110 1.00 95.19 106 ALA A C 1
ATOM 830 O O . ALA A 1 106 ? -2.758 -11.437 -5.388 1.00 95.19 106 ALA A O 1
ATOM 831 N N . ASN A 1 107 ? -0.802 -10.393 -5.715 1.00 97.19 107 ASN A N 1
ATOM 832 C CA . ASN A 1 107 ? -0.798 -9.747 -4.408 1.00 97.19 107 ASN A CA 1
ATOM 833 C C . ASN A 1 107 ? -1.820 -8.607 -4.336 1.00 97.19 107 ASN A C 1
ATOM 835 O O . ASN A 1 107 ? -2.593 -8.561 -3.386 1.00 97.19 107 ASN A O 1
ATOM 839 N N . ALA A 1 108 ? -1.880 -7.742 -5.349 1.00 94.19 108 ALA A N 1
ATOM 840 C CA . ALA A 1 108 ? -2.853 -6.659 -5.423 1.00 94.19 108 ALA A CA 1
ATOM 841 C C . ALA A 1 108 ? -4.292 -7.200 -5.447 1.00 94.19 108 ALA A C 1
ATOM 843 O O . ALA A 1 108 ? -5.129 -6.712 -4.696 1.00 94.19 108 ALA A O 1
ATOM 844 N N . GLU A 1 109 ? -4.574 -8.248 -6.232 1.00 93.75 109 GLU A N 1
ATOM 845 C CA . GLU A 1 109 ? -5.890 -8.905 -6.257 1.00 93.75 109 GLU A CA 1
ATOM 846 C C . GLU A 1 109 ? -6.271 -9.500 -4.884 1.00 93.75 109 GLU A C 1
ATOM 848 O O . GLU A 1 109 ? -7.409 -9.332 -4.439 1.00 93.75 109 GLU A O 1
ATOM 853 N N . ASP A 1 110 ? -5.329 -10.139 -4.176 1.00 96.00 110 ASP A N 1
ATOM 854 C CA . ASP A 1 110 ? -5.544 -10.653 -2.810 1.00 96.00 110 ASP A CA 1
ATOM 855 C C . ASP A 1 110 ? -5.834 -9.516 -1.814 1.00 96.00 110 ASP A C 1
ATOM 857 O O . ASP A 1 110 ? -6.772 -9.610 -1.024 1.00 96.00 110 ASP A O 1
ATOM 861 N N . MET A 1 111 ? -5.076 -8.416 -1.871 1.00 95.50 111 MET A N 1
ATOM 862 C CA . MET A 1 111 ? -5.264 -7.264 -0.979 1.00 95.50 111 MET A CA 1
ATOM 863 C C . MET A 1 111 ? -6.590 -6.539 -1.250 1.00 95.50 111 MET A C 1
ATOM 865 O O . MET A 1 111 ? -7.341 -6.251 -0.320 1.00 95.50 111 MET A O 1
ATOM 869 N N . ILE A 1 112 ? -6.950 -6.341 -2.522 1.00 93.00 112 ILE A N 1
ATOM 870 C CA . ILE A 1 112 ? -8.256 -5.790 -2.919 1.00 93.00 112 ILE A CA 1
ATOM 871 C C . ILE A 1 112 ? -9.392 -6.686 -2.413 1.00 93.00 112 ILE A C 1
ATOM 873 O O . ILE A 1 112 ? -10.368 -6.193 -1.849 1.00 93.00 112 ILE A O 1
ATOM 877 N N . THR A 1 113 ? -9.253 -8.010 -2.538 1.00 93.69 113 THR A N 1
ATOM 878 C CA . THR A 1 113 ? -10.242 -8.972 -2.017 1.00 93.69 113 THR A CA 1
ATOM 879 C C . THR A 1 113 ? -10.385 -8.883 -0.492 1.00 93.69 113 THR A C 1
ATOM 881 O O . THR A 1 113 ? -11.482 -9.072 0.033 1.00 93.69 113 THR A O 1
ATOM 884 N N . LYS A 1 114 ? -9.304 -8.549 0.222 1.00 93.56 114 LYS A N 1
ATOM 885 C CA . LYS A 1 114 ? -9.285 -8.331 1.679 1.00 93.56 114 LYS A CA 1
ATOM 886 C C . LYS A 1 114 ? -9.772 -6.948 2.119 1.00 93.56 114 LYS A C 1
ATOM 888 O O . LYS A 1 114 ? -9.904 -6.721 3.318 1.00 93.56 114 LYS A O 1
ATOM 893 N N . GLY A 1 115 ? -10.083 -6.052 1.184 1.00 93.06 115 GLY A N 1
ATOM 894 C CA . GLY A 1 115 ? -10.692 -4.755 1.476 1.00 93.06 115 GLY A CA 1
ATOM 895 C C . GLY A 1 115 ? -9.836 -3.536 1.144 1.00 93.06 115 GLY A C 1
ATOM 896 O O . GLY A 1 115 ? -10.286 -2.425 1.419 1.00 93.06 115 GLY A O 1
ATOM 897 N N . SER A 1 116 ? -8.653 -3.696 0.538 1.00 95.25 116 SER A N 1
ATOM 898 C CA . SER A 1 116 ? -7.907 -2.557 -0.011 1.00 95.25 116 SER A CA 1
ATOM 899 C C . SER A 1 116 ? -8.736 -1.844 -1.082 1.00 95.25 116 SER A C 1
ATOM 901 O O . SER A 1 116 ? -9.172 -2.452 -2.060 1.00 95.25 116 SER A O 1
ATOM 903 N N . ALA A 1 117 ? -8.935 -0.542 -0.909 1.00 93.31 117 ALA A N 1
ATOM 904 C CA . ALA A 1 117 ? -9.623 0.342 -1.845 1.00 93.31 117 ALA A CA 1
ATOM 905 C C . ALA A 1 117 ? -8.643 1.233 -2.627 1.00 93.31 117 ALA A C 1
ATOM 907 O O . ALA A 1 117 ? -9.016 1.815 -3.648 1.00 93.31 117 ALA A O 1
ATOM 908 N N . HIS A 1 118 ? -7.396 1.323 -2.166 1.00 94.94 118 HIS A N 1
ATOM 909 C CA . HIS A 1 118 ? -6.332 2.119 -2.758 1.00 94.94 118 HIS A CA 1
ATOM 910 C C . HIS A 1 118 ? -5.133 1.251 -3.133 1.00 94.94 118 HIS A C 1
ATOM 912 O O . HIS A 1 118 ? -4.885 0.203 -2.542 1.00 94.94 118 HIS A O 1
ATOM 918 N N . ILE A 1 119 ? -4.355 1.732 -4.100 1.00 95.12 119 ILE A N 1
ATOM 919 C CA . ILE A 1 119 ? -3.055 1.174 -4.476 1.00 95.12 119 ILE A CA 1
ATOM 920 C C . ILE A 1 119 ? -2.052 2.322 -4.621 1.00 95.12 119 ILE A C 1
ATOM 922 O O . ILE A 1 119 ? -2.421 3.422 -5.041 1.00 95.12 119 ILE A O 1
ATOM 926 N N . LEU A 1 120 ? -0.787 2.072 -4.298 1.00 96.06 120 LEU A N 1
ATOM 927 C CA . LEU A 1 120 ? 0.319 3.002 -4.521 1.00 96.06 120 LEU A CA 1
ATOM 928 C C . LEU A 1 120 ? 1.181 2.528 -5.693 1.00 96.06 120 LEU A C 1
ATOM 930 O O . LEU A 1 120 ? 1.380 1.330 -5.906 1.00 96.06 120 LEU A O 1
ATOM 934 N N . SER A 1 121 ? 1.691 3.484 -6.463 1.00 93.06 121 SER A N 1
ATOM 935 C CA . SER A 1 121 ? 2.613 3.214 -7.564 1.00 93.06 121 SER A CA 1
ATOM 936 C C . SER A 1 121 ? 4.068 3.221 -7.103 1.00 93.06 121 SER A C 1
ATOM 938 O O . SER A 1 121 ? 4.357 3.237 -5.908 1.00 93.06 121 SER A O 1
ATOM 940 N N . PHE A 1 122 ? 4.969 3.246 -8.083 1.00 93.56 122 PHE A N 1
ATOM 941 C CA . PHE A 1 122 ? 6.407 3.198 -7.890 1.00 93.56 122 PHE A CA 1
ATOM 942 C C . PHE A 1 122 ? 6.942 4.237 -6.893 1.00 93.56 122 PHE A C 1
ATOM 944 O O . PHE A 1 122 ? 6.492 5.385 -6.860 1.00 93.56 122 PHE A O 1
ATOM 951 N N . ASN A 1 123 ? 7.927 3.818 -6.102 1.00 95.94 123 ASN A N 1
ATOM 952 C CA . ASN A 1 123 ? 8.505 4.558 -4.991 1.00 95.94 123 ASN A CA 1
ATOM 953 C C . ASN A 1 123 ? 9.735 5.365 -5.423 1.00 95.94 123 ASN A C 1
ATOM 955 O O . ASN A 1 123 ? 10.743 4.774 -5.802 1.00 95.94 123 ASN A O 1
ATOM 959 N N . GLU A 1 124 ? 9.681 6.693 -5.284 1.00 94.69 124 GLU A N 1
ATOM 960 C CA . GLU A 1 124 ? 10.844 7.593 -5.433 1.00 94.69 124 GLU A CA 1
ATOM 961 C C . GLU A 1 124 ? 11.616 7.388 -6.748 1.00 94.69 124 GLU A C 1
ATOM 963 O O . GLU A 1 124 ? 12.832 7.219 -6.782 1.00 94.69 124 GLU A O 1
ATOM 968 N N . CYS A 1 125 ? 10.899 7.355 -7.869 1.00 92.19 125 CYS A N 1
ATOM 969 C CA . CYS A 1 125 ? 11.490 7.097 -9.184 1.00 92.19 125 CYS A CA 1
ATOM 970 C C . CYS A 1 125 ? 12.526 8.121 -9.647 1.00 92.19 125 CYS A C 1
ATOM 972 O O . CYS A 1 125 ? 13.326 7.820 -10.529 1.00 92.19 125 CYS A O 1
ATOM 974 N N . ASP A 1 126 ? 12.521 9.300 -9.042 1.00 92.06 126 ASP A N 1
ATOM 975 C CA . ASP A 1 126 ? 13.515 10.349 -9.207 1.00 92.06 126 ASP A CA 1
ATOM 976 C C . ASP A 1 126 ? 14.874 10.017 -8.557 1.00 92.06 126 ASP A C 1
ATOM 978 O O . ASP A 1 126 ? 15.876 10.658 -8.879 1.00 92.06 126 ASP A O 1
ATOM 982 N N . ILE A 1 127 ? 14.942 9.001 -7.689 1.00 93.81 127 ILE A N 1
ATOM 983 C CA . ILE A 1 127 ? 16.153 8.597 -6.970 1.00 93.81 127 ILE A CA 1
ATOM 984 C C . ILE A 1 127 ? 16.750 7.322 -7.583 1.00 93.81 127 ILE A C 1
ATOM 986 O O . ILE A 1 127 ? 16.104 6.278 -7.685 1.00 93.81 127 ILE A O 1
ATOM 990 N N . ALA A 1 128 ? 18.042 7.380 -7.925 1.00 92.12 128 ALA A N 1
ATOM 991 C CA . ALA A 1 128 ? 18.751 6.303 -8.625 1.00 92.12 128 ALA A CA 1
ATOM 992 C C . ALA A 1 128 ? 18.842 4.974 -7.849 1.00 92.12 128 ALA A C 1
ATOM 994 O O . ALA A 1 128 ? 18.960 3.914 -8.457 1.00 92.12 128 ALA A O 1
ATOM 995 N N . SER A 1 129 ? 18.805 5.022 -6.516 1.00 93.25 129 SER A N 1
ATOM 996 C CA . SER A 1 129 ? 18.836 3.836 -5.650 1.00 93.25 129 SER A CA 1
ATOM 997 C C . SER A 1 129 ? 17.452 3.254 -5.339 1.00 93.25 129 SER A C 1
ATOM 999 O O . SER A 1 129 ? 17.370 2.306 -4.565 1.00 93.25 129 SER A O 1
ATOM 1001 N N . GLN A 1 130 ? 16.383 3.845 -5.875 1.00 95.25 130 GLN A N 1
ATOM 1002 C CA . GLN A 1 130 ? 14.996 3.458 -5.616 1.00 95.25 130 GLN A CA 1
ATOM 1003 C C . GLN A 1 130 ? 14.392 2.837 -6.888 1.00 95.25 130 GLN A C 1
ATOM 1005 O O . GLN A 1 130 ? 15.055 2.069 -7.583 1.00 95.25 130 GLN A O 1
ATOM 1010 N N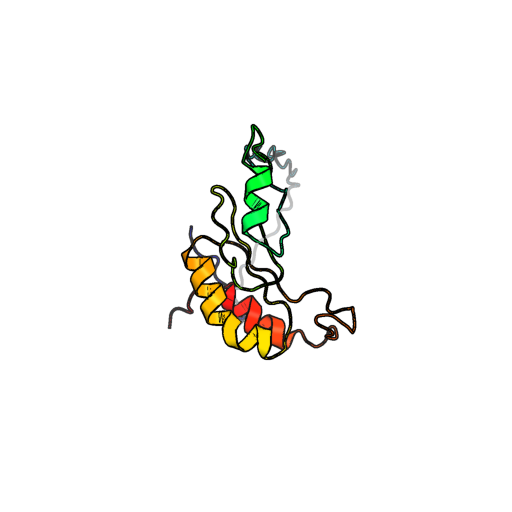 . CYS A 1 131 ? 13.150 3.182 -7.227 1.00 90.81 131 CYS A N 1
ATOM 1011 C CA . CYS A 1 131 ? 12.504 2.813 -8.483 1.00 90.81 131 CYS A CA 1
ATOM 1012 C C . CYS A 1 131 ? 13.337 3.178 -9.732 1.00 90.81 131 CYS A C 1
ATOM 1014 O O . CYS A 1 131 ? 13.311 2.435 -10.712 1.00 90.81 131 CYS A O 1
ATOM 1016 N N . ASN A 1 132 ? 14.050 4.315 -9.695 1.00 90.56 132 ASN A N 1
ATOM 1017 C CA . ASN A 1 132 ? 14.948 4.796 -10.749 1.00 90.56 132 ASN A CA 1
ATOM 1018 C C . ASN A 1 132 ? 14.369 4.692 -12.175 1.00 90.56 132 ASN A C 1
ATOM 1020 O O . ASN A 1 132 ? 14.931 4.025 -13.047 1.00 90.56 132 ASN A O 1
ATOM 1024 N N . THR A 1 133 ? 13.243 5.363 -12.429 1.00 82.38 133 THR A N 1
ATOM 1025 C CA . THR A 1 133 ? 12.716 5.499 -13.794 1.00 82.38 133 THR A CA 1
ATOM 1026 C C . THR A 1 133 ? 12.605 6.958 -14.195 1.00 82.38 133 THR A C 1
ATOM 1028 O O . THR A 1 133 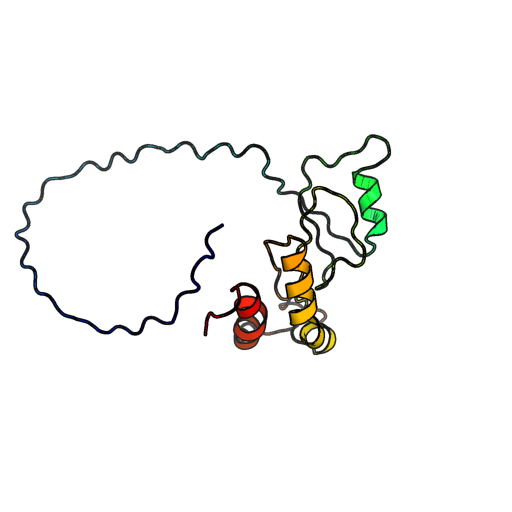? 12.220 7.824 -13.414 1.00 82.38 133 THR A O 1
ATOM 1031 N N . SER A 1 134 ? 12.888 7.226 -15.468 1.00 78.62 134 SER A N 1
ATOM 1032 C CA . SER A 1 134 ? 12.588 8.525 -16.064 1.00 78.62 134 SER A CA 1
ATOM 1033 C C . SER A 1 134 ? 11.074 8.743 -16.184 1.00 78.62 134 SER A C 1
ATOM 1035 O O . SER A 1 134 ? 10.295 7.785 -16.199 1.00 78.62 134 SER A O 1
ATOM 1037 N N . ILE A 1 135 ? 10.665 10.001 -16.386 1.00 66.56 135 ILE A N 1
ATOM 1038 C CA . ILE A 1 135 ? 9.271 10.375 -16.680 1.00 66.56 135 ILE A CA 1
ATOM 1039 C C . ILE A 1 135 ? 8.699 9.676 -17.927 1.00 6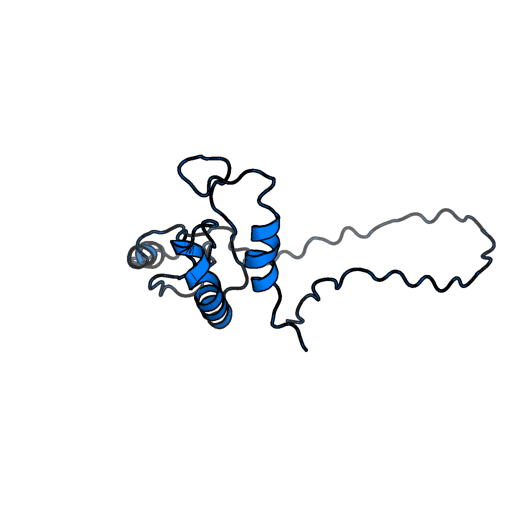6.56 135 ILE A C 1
ATOM 1041 O O . ILE A 1 135 ? 7.490 9.676 -18.115 1.00 66.56 135 ILE A O 1
ATOM 1045 N N . TYR A 1 136 ? 9.550 9.091 -18.778 1.00 56.25 136 TYR A N 1
ATOM 1046 C CA . TYR A 1 136 ? 9.148 8.345 -19.972 1.00 56.25 136 TYR A CA 1
ATOM 1047 C C . TYR A 1 136 ? 8.800 6.872 -19.678 1.00 56.25 136 TYR A C 1
ATOM 1049 O O . TYR A 1 136 ? 8.363 6.161 -20.574 1.00 56.25 136 TYR A O 1
ATOM 1057 N N . GLY A 1 137 ? 8.940 6.406 -18.429 1.00 60.34 137 GLY A N 1
ATOM 1058 C CA . GLY A 1 137 ? 8.502 5.074 -17.976 1.00 60.34 137 GLY A CA 1
ATOM 1059 C C . GLY A 1 137 ? 6.985 4.936 -17.761 1.00 60.34 137 GLY A C 1
ATOM 1060 O O . GLY A 1 137 ? 6.531 3.997 -17.107 1.00 60.34 137 GLY A O 1
ATOM 1061 N N . THR A 1 138 ? 6.183 5.872 -18.277 1.00 65.88 138 THR A N 1
ATOM 1062 C CA . THR A 1 138 ? 4.718 5.925 -18.115 1.00 65.88 138 THR A CA 1
ATOM 1063 C C . THR A 1 138 ? 3.997 4.703 -18.668 1.00 65.88 138 THR A C 1
ATOM 1065 O O . THR A 1 138 ? 2.947 4.330 -18.146 1.00 65.88 138 THR A O 1
ATOM 1068 N N . ASP A 1 139 ? 4.559 4.045 -19.681 1.00 74.06 139 ASP A N 1
ATOM 1069 C CA . ASP A 1 139 ? 3.941 2.877 -20.316 1.00 74.06 139 ASP A CA 1
ATOM 1070 C C . ASP A 1 139 ? 3.789 1.714 -19.331 1.00 74.06 139 ASP A C 1
ATOM 1072 O O . ASP A 1 139 ? 2.783 1.000 -19.334 1.00 74.06 139 ASP A O 1
ATOM 1076 N N . GLU A 1 140 ? 4.753 1.551 -18.426 1.00 73.25 140 GLU A N 1
ATOM 1077 C CA . GLU A 1 140 ? 4.699 0.495 -17.427 1.00 73.25 140 GLU A CA 1
ATOM 1078 C C . GLU A 1 140 ? 3.735 0.823 -16.287 1.00 73.25 140 GLU A C 1
ATOM 1080 O O . GLU A 1 140 ? 3.007 -0.060 -15.830 1.00 73.25 140 GLU A O 1
ATOM 1085 N N . TYR A 1 141 ? 3.649 2.095 -15.891 1.00 75.81 141 TYR A N 1
ATOM 1086 C CA . TYR A 1 141 ? 2.625 2.563 -14.958 1.00 75.81 141 TYR A CA 1
ATOM 1087 C C . TYR A 1 141 ? 1.215 2.269 -15.493 1.00 75.81 141 TYR A C 1
ATOM 1089 O O . TYR A 1 141 ? 0.389 1.683 -14.789 1.00 75.81 141 TYR A O 1
ATOM 1097 N N . VAL A 1 142 ? 0.946 2.610 -16.758 1.00 74.75 142 VAL A N 1
ATOM 1098 C CA . VAL A 1 142 ? -0.348 2.337 -17.405 1.00 74.75 142 VAL A CA 1
ATOM 1099 C C . VAL A 1 142 ? -0.607 0.830 -17.468 1.00 74.75 142 VAL A C 1
ATOM 1101 O O . VAL A 1 142 ? -1.701 0.362 -17.150 1.00 74.75 142 VAL A O 1
ATOM 1104 N N . ARG A 1 143 ? 0.406 0.038 -17.834 1.00 76.12 143 ARG A N 1
ATOM 1105 C CA . ARG A 1 143 ? 0.263 -1.416 -17.951 1.00 76.12 143 ARG A CA 1
ATOM 1106 C C . ARG A 1 143 ? 0.005 -2.098 -16.610 1.00 76.12 143 ARG A C 1
ATOM 1108 O O . ARG A 1 143 ? -0.830 -2.998 -16.556 1.00 76.12 143 ARG A O 1
ATOM 1115 N N . LEU A 1 144 ? 0.735 -1.734 -15.560 1.00 77.44 144 LEU A N 1
ATOM 1116 C CA . LEU A 1 144 ? 0.759 -2.485 -14.303 1.00 77.44 144 LEU A CA 1
ATOM 1117 C C . LEU A 1 144 ? -0.126 -1.884 -13.218 1.00 77.44 144 LEU A C 1
ATOM 1119 O O . LEU A 1 144 ? -0.797 -2.627 -12.512 1.00 77.44 144 LEU A O 1
ATOM 1123 N N . VAL A 1 145 ? -0.141 -0.561 -13.075 1.00 78.38 145 VAL A N 1
ATOM 1124 C CA . VAL A 1 145 ? -0.860 0.104 -11.981 1.00 78.38 145 VAL A CA 1
ATOM 1125 C C . VAL A 1 145 ? -2.287 0.417 -12.411 1.00 78.38 145 VAL A C 1
ATOM 1127 O O . VAL A 1 145 ? -3.240 0.035 -11.733 1.00 78.38 145 VAL A O 1
ATOM 1130 N N . GLN A 1 146 ? -2.461 1.053 -13.573 1.00 74.62 146 GLN A N 1
ATOM 1131 C CA . GLN A 1 146 ? -3.791 1.458 -14.033 1.00 74.62 146 GLN A CA 1
ATOM 1132 C C . GLN A 1 146 ? -4.693 0.253 -14.342 1.00 74.62 146 GLN A C 1
ATOM 1134 O O . GLN A 1 146 ? -5.894 0.307 -14.082 1.00 74.62 146 GLN A O 1
ATOM 1139 N N . SER A 1 147 ? -4.128 -0.855 -14.832 1.00 72.94 147 SER A N 1
ATOM 1140 C CA . SER A 1 147 ? -4.887 -2.090 -15.062 1.00 72.94 147 SER A CA 1
ATOM 1141 C C . SER A 1 147 ? -5.370 -2.751 -13.769 1.00 72.94 147 SER A C 1
ATOM 1143 O O . SER A 1 147 ? -6.455 -3.315 -13.764 1.00 72.94 147 SER A O 1
ATOM 1145 N N . SER A 1 148 ? -4.606 -2.659 -12.676 1.00 70.31 148 SER A N 1
ATOM 1146 C CA 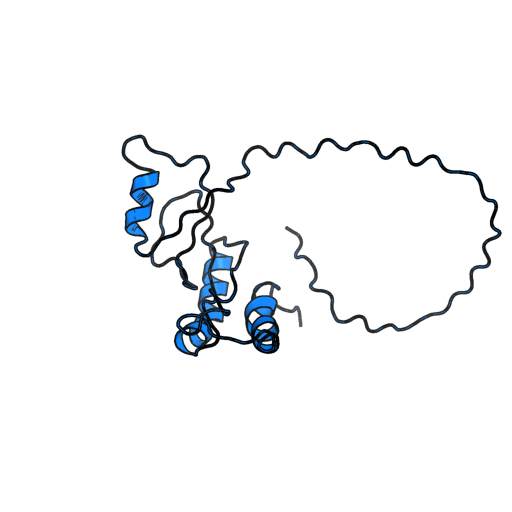. SER A 1 148 ? -4.990 -3.208 -11.367 1.00 70.31 148 SER A CA 1
ATOM 1147 C C . SER A 1 148 ? -6.007 -2.338 -10.625 1.00 70.31 148 SER A C 1
ATOM 1149 O O . SER A 1 148 ? -6.748 -2.846 -9.791 1.00 70.31 148 SER A O 1
ATOM 1151 N N . ALA A 1 149 ? -6.069 -1.039 -10.935 1.00 68.12 149 ALA A N 1
ATOM 1152 C CA . ALA A 1 149 ? -7.073 -0.127 -10.385 1.00 68.12 149 ALA A CA 1
ATOM 1153 C C . ALA A 1 149 ? -8.462 -0.291 -11.032 1.00 68.12 149 ALA A C 1
ATOM 1155 O O . ALA A 1 149 ? -9.476 0.066 -10.431 1.00 68.12 149 ALA A O 1
ATOM 1156 N N . CYS A 1 150 ? -8.526 -0.814 -12.259 1.00 63.28 150 CYS A N 1
ATOM 1157 C CA . CYS A 1 150 ? -9.781 -1.119 -12.936 1.00 63.28 150 CYS A CA 1
ATOM 1158 C C . CYS A 1 150 ? -10.151 -2.582 -12.629 1.00 63.28 150 CYS A C 1
ATOM 1160 O O . CYS A 1 150 ? -9.354 -3.485 -12.863 1.00 63.28 150 CYS A O 1
ATOM 1162 N N . GLY A 1 151 ? -11.362 -2.834 -12.116 1.00 53.66 151 GLY A N 1
ATOM 1163 C CA . GLY A 1 151 ? -11.880 -4.202 -11.958 1.00 53.66 151 GLY A CA 1
ATOM 1164 C C . GLY A 1 151 ? -11.845 -4.997 -13.278 1.00 53.66 151 GLY A C 1
ATOM 1165 O O . GLY A 1 151 ? -11.594 -4.408 -14.335 1.00 53.66 151 GLY A O 1
ATOM 1166 N N . PRO A 1 152 ? -12.101 -6.321 -13.253 1.00 47.66 152 PRO A N 1
ATOM 1167 C CA . PRO A 1 152 ? -11.992 -7.161 -14.443 1.00 47.66 152 PRO A CA 1
ATOM 1168 C C . PRO A 1 152 ? -12.750 -6.530 -15.613 1.00 47.66 152 PRO A C 1
ATOM 1170 O O . PRO A 1 152 ? -13.917 -6.150 -15.483 1.00 47.66 152 PRO A O 1
ATOM 1173 N N . ARG A 1 153 ? -12.059 -6.387 -16.750 1.00 41.16 153 ARG A N 1
ATOM 1174 C CA . ARG A 1 153 ? -12.683 -5.989 -18.010 1.00 41.16 153 ARG A CA 1
ATOM 1175 C C . ARG A 1 153 ? -13.760 -7.032 -18.291 1.00 41.16 153 ARG A C 1
ATOM 1177 O O . ARG A 1 153 ? -13.431 -8.198 -18.469 1.00 41.16 153 ARG A O 1
ATOM 1184 N N . LEU A 1 154 ? -15.024 -6.615 -18.245 1.00 34.88 154 LEU A N 1
ATOM 1185 C CA . LEU A 1 154 ? -16.124 -7.434 -18.737 1.00 34.88 154 LEU A CA 1
ATOM 1186 C C . LEU A 1 154 ? -15.832 -7.670 -20.225 1.00 34.88 154 LEU A C 1
ATOM 1188 O O . LEU A 1 154 ? -15.878 -6.716 -21.004 1.00 34.88 154 LEU A O 1
ATOM 1192 N N . GLU A 1 155 ? -15.399 -8.883 -20.564 1.00 34.09 155 GLU A N 1
ATOM 1193 C CA . GLU A 1 155 ? -15.391 -9.380 -21.944 1.00 34.09 155 GLU A CA 1
ATOM 1194 C C . GLU A 1 155 ? -16.818 -9.692 -22.401 1.00 34.09 155 GLU A C 1
ATOM 1196 O O . GLU A 1 155 ? -17.630 -10.141 -21.553 1.00 34.09 155 GLU A O 1
#

Radius of gyration: 22.37 Å; chains: 1; bounding box: 51×49×63 Å

Foldseek 3Di:
DPFDPPDDPDPDPDPDDDDDDDDDDDDDDPPDPPPPPPPPDQQLPDEAEDQDLVVVCVCVDDPHPPSSYQEYEHLALASNDNDDPNYQYAHEQAADDCVRQVCNQVSLVVSVVVPHLHYHYHDPCVDCVTNVDDPVCVVSCCVRVVVSNGPDDPD

InterPro domains:
  IPR024655 Asl1-like, glycosyl hydrolase catalytic domain [PF11790] (47-134)
  IPR053183 Alkali-sensitive linkage protein [PTHR34154] (29-134)

Organism: Verticillium longisporum (NCBI:txid100787)

pLDDT: mean 76.64, std 22.03, range [31.34, 98.69]